Protein AF-A0A392VYD9-F1 (afdb_monomer)

Mean predicted aligned error: 16.53 Å

Foldseek 3Di:
DVVVVVQVVVCVVPVDHDDCVPPDDDDPDPPPDPDPDPPPPVPVVVVVVVVVVVVVVVVVVVVVVPPD

Organism: NCBI:txid97028

Secondary structure (DSSP, 8-state):
-HHHHHHHHHHHHH-----GGGSPPPP-S-TTSPP--------HHHHHHHHHHHHHHHHHHHHHHT--

Solvent-accessible surface area (backbone atoms only — not comparable to full-atom values): 4520 Å² total; per-residue (Å²): 110,69,70,60,55,51,52,54,50,47,25,72,75,70,70,52,84,81,62,68,89,82,49,80,76,80,77,91,64,65,85,86,52,84,74,82,76,79,76,79,68,79,56,70,65,62,58,45,53,62,52,49,55,53,51,55,53,54,54,54,53,56,62,58,70,76,72,124

Structure (mmCIF, N/CA/C/O backbone):
data_AF-A0A392VYD9-F1
#
_entry.id   AF-A0A392VYD9-F1
#
loop_
_atom_site.group_PDB
_atom_site.id
_atom_site.type_symbol
_atom_site.label_atom_id
_atom_site.label_alt_id
_atom_site.label_comp_id
_atom_site.label_asym_id
_atom_site.label_entity_id
_atom_site.label_seq_id
_atom_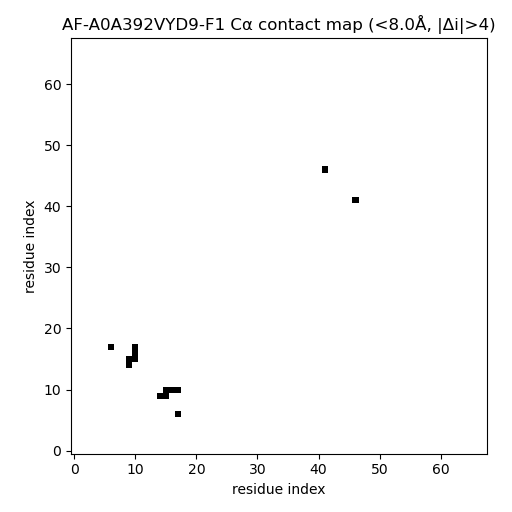site.pdbx_PDB_ins_code
_atom_site.Cartn_x
_atom_site.Cartn_y
_atom_site.Cartn_z
_atom_site.occupancy
_atom_site.B_iso_or_equiv
_atom_site.auth_seq_id
_atom_site.auth_comp_id
_atom_site.auth_asym_id
_atom_site.auth_atom_id
_atom_site.pdbx_PDB_model_num
ATOM 1 N N . GLU A 1 1 ? -1.326 -4.637 9.305 1.00 72.69 1 GLU A N 1
ATOM 2 C CA . GLU A 1 1 ? -2.746 -5.058 9.237 1.00 72.69 1 GLU A CA 1
ATOM 3 C C . GLU A 1 1 ? -3.730 -3.929 8.919 1.00 72.69 1 GLU A C 1
ATOM 5 O O . GLU A 1 1 ? -4.812 -4.223 8.440 1.00 72.69 1 GLU A O 1
ATOM 10 N N . VAL A 1 2 ? -3.341 -2.653 9.048 1.00 85.94 2 VAL A N 1
ATOM 11 C CA . VAL A 1 2 ? -4.205 -1.466 8.841 1.00 85.94 2 VAL A CA 1
ATOM 12 C C . VAL A 1 2 ? -5.120 -1.530 7.607 1.00 85.94 2 VAL A C 1
ATOM 14 O O . VAL A 1 2 ? -6.311 -1.271 7.715 1.00 85.94 2 VAL A O 1
ATOM 17 N N . ILE A 1 3 ? -4.587 -1.913 6.443 1.00 86.94 3 ILE A N 1
ATOM 18 C CA . ILE A 1 3 ? -5.369 -1.967 5.196 1.00 86.94 3 ILE A CA 1
ATOM 19 C C . ILE A 1 3 ? -6.438 -3.070 5.230 1.00 86.94 3 ILE A C 1
ATOM 21 O O . ILE A 1 3 ? -7.504 -2.885 4.665 1.00 86.94 3 ILE A O 1
ATOM 25 N N . LEU A 1 4 ? -6.171 -4.223 5.853 1.00 88.00 4 LEU A N 1
ATOM 26 C CA . LEU A 1 4 ? -7.168 -5.299 5.946 1.00 88.00 4 LEU A CA 1
ATOM 27 C C . LEU A 1 4 ? -8.321 -4.890 6.862 1.00 88.00 4 LEU A C 1
ATOM 29 O O . LEU A 1 4 ? -9.471 -5.020 6.463 1.00 88.00 4 LEU A O 1
ATOM 33 N N . ASN A 1 5 ? -7.995 -4.302 8.013 1.00 91.50 5 ASN A N 1
ATOM 34 C CA . ASN A 1 5 ? -8.985 -3.810 8.971 1.00 91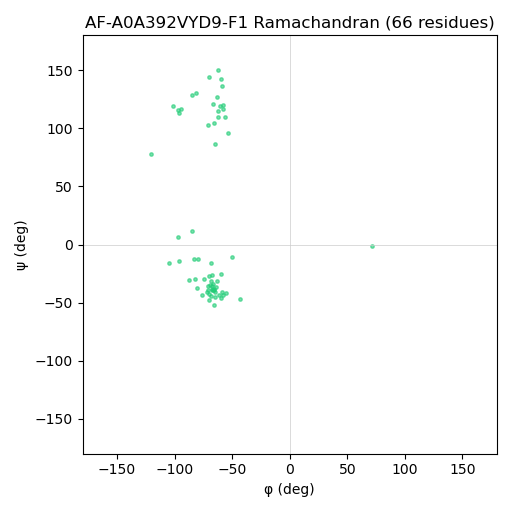.50 5 ASN A CA 1
ATOM 35 C C . ASN A 1 5 ? -9.882 -2.744 8.326 1.00 91.50 5 ASN A C 1
ATOM 37 O O . ASN A 1 5 ? -11.101 -2.845 8.378 1.00 91.50 5 ASN A O 1
ATOM 41 N N . PHE A 1 6 ? -9.280 -1.787 7.609 1.00 92.06 6 PHE A N 1
ATOM 42 C CA . PHE A 1 6 ? -10.032 -0.779 6.862 1.00 92.06 6 PHE A CA 1
ATOM 43 C C . PHE A 1 6 ? -10.992 -1.397 5.836 1.00 92.06 6 PHE A C 1
ATOM 45 O O . PHE A 1 6 ? -12.127 -0.953 5.723 1.00 92.06 6 PHE A O 1
ATOM 52 N N . LEU A 1 7 ? -10.564 -2.419 5.086 1.00 91.75 7 LEU A N 1
ATOM 53 C CA . LEU A 1 7 ? -11.418 -3.070 4.085 1.00 91.75 7 LEU A CA 1
ATOM 54 C C . LEU A 1 7 ? -12.561 -3.871 4.715 1.00 91.75 7 LEU A C 1
ATOM 56 O O . LEU A 1 7 ? -13.649 -3.930 4.144 1.00 91.75 7 LEU A O 1
ATOM 60 N N . GLU A 1 8 ? -12.328 -4.490 5.872 1.00 92.31 8 GLU A N 1
ATOM 61 C CA . GLU A 1 8 ? -13.382 -5.168 6.626 1.00 92.31 8 GLU A CA 1
ATOM 62 C C . GLU A 1 8 ? -14.436 -4.183 7.121 1.00 92.31 8 GLU A C 1
ATOM 64 O O . GLU A 1 8 ? -15.630 -4.438 6.959 1.00 92.31 8 GLU A O 1
ATOM 69 N N . ASP A 1 9 ? -14.010 -3.053 7.678 1.00 95.25 9 ASP A N 1
ATOM 70 C CA . ASP A 1 9 ? -14.923 -2.029 8.179 1.00 95.25 9 ASP A CA 1
ATOM 71 C C . ASP A 1 9 ? -15.651 -1.325 7.028 1.00 95.25 9 ASP A C 1
ATOM 73 O O . ASP A 1 9 ? -16.877 -1.232 7.042 1.00 95.25 9 ASP A O 1
ATOM 77 N N . PHE A 1 10 ? -14.943 -0.994 5.946 1.00 94.38 10 PHE A N 1
ATOM 78 C CA . PHE A 1 10 ? -15.536 -0.471 4.714 1.00 94.38 10 PHE A CA 1
ATOM 79 C C . PHE A 1 10 ? -16.614 -1.405 4.146 1.00 94.38 10 PHE A C 1
ATOM 81 O O . PHE A 1 10 ? -17.677 -0.947 3.721 1.00 94.38 10 PHE A O 1
ATOM 88 N N . LYS A 1 11 ? -16.379 -2.725 4.165 1.00 94.88 11 LYS A N 1
ATOM 89 C CA . LYS A 1 11 ? -17.367 -3.720 3.729 1.00 94.88 11 LYS A CA 1
ATOM 90 C C . LYS A 1 11 ? -18.590 -3.754 4.647 1.00 94.88 11 LYS A C 1
ATOM 92 O O . LYS A 1 11 ? -19.697 -3.922 4.143 1.00 94.88 11 LYS A O 1
ATOM 97 N N . LYS A 1 12 ? -18.419 -3.611 5.966 1.00 95.94 12 LYS A N 1
ATOM 98 C CA . LYS A 1 12 ? -19.544 -3.553 6.920 1.00 95.94 12 LYS A CA 1
ATOM 99 C C . LYS A 1 12 ? -20.384 -2.290 6.728 1.00 95.94 12 LYS A C 1
ATOM 101 O O . LYS A 1 12 ? -21.604 -2.369 6.807 1.00 95.94 12 LYS A O 1
ATOM 106 N N . GLU A 1 13 ? -19.742 -1.155 6.463 1.00 96.69 13 GLU A N 1
ATOM 107 C CA . GLU A 1 13 ? -20.411 0.141 6.308 1.00 96.69 13 GLU A CA 1
ATOM 108 C C . GLU A 1 13 ? -21.126 0.284 4.961 1.00 96.69 13 GLU A C 1
ATOM 110 O O . GLU A 1 13 ? -22.254 0.766 4.902 1.00 96.69 13 GLU A O 1
ATOM 115 N N . THR A 1 14 ? -20.480 -0.134 3.870 1.00 96.12 14 THR A N 1
ATOM 116 C CA . THR A 1 14 ? -20.974 0.115 2.503 1.00 96.12 14 THR A CA 1
ATOM 117 C C . THR A 1 14 ? -21.578 -1.115 1.829 1.00 96.12 14 THR A C 1
ATOM 119 O O . THR A 1 14 ? -22.243 -0.990 0.804 1.00 96.12 14 THR A O 1
ATOM 122 N N . GLY A 1 15 ? -21.321 -2.318 2.351 1.00 95.12 15 GLY A N 1
ATOM 123 C CA . GLY A 1 15 ? -21.673 -3.585 1.702 1.00 95.12 15 GLY A CA 1
ATOM 124 C C . GLY A 1 15 ? -20.817 -3.927 0.473 1.00 95.12 15 GLY A C 1
ATOM 125 O O . GLY A 1 15 ? -21.001 -4.989 -0.124 1.00 95.12 15 GLY A O 1
ATOM 126 N N . ILE A 1 16 ? -19.872 -3.066 0.083 1.00 93.62 16 ILE A N 1
ATOM 127 C CA . ILE A 1 16 ? -19.049 -3.243 -1.117 1.00 93.62 16 ILE A CA 1
ATOM 128 C C . ILE A 1 16 ? -17.849 -4.133 -0.792 1.00 93.62 16 ILE A C 1
ATOM 130 O O . ILE A 1 16 ? -17.092 -3.882 0.145 1.00 93.62 16 ILE A O 1
ATOM 134 N N . ASN A 1 17 ? -17.640 -5.173 -1.601 1.00 92.06 17 ASN A N 1
ATOM 135 C CA . ASN A 1 17 ? -16.479 -6.048 -1.481 1.00 92.06 17 ASN A CA 1
ATOM 136 C C . ASN A 1 17 ? -15.369 -5.609 -2.445 1.00 92.06 17 ASN A C 1
ATOM 138 O O . ASN A 1 17 ? -15.520 -5.731 -3.660 1.00 92.06 17 ASN A O 1
ATOM 142 N N . VAL A 1 18 ? -14.247 -5.130 -1.906 1.00 89.81 18 VAL A N 1
ATOM 143 C CA . VAL A 1 18 ? -13.088 -4.710 -2.704 1.00 89.81 18 VAL A CA 1
ATOM 144 C C . VAL A 1 18 ? -12.091 -5.870 -2.824 1.00 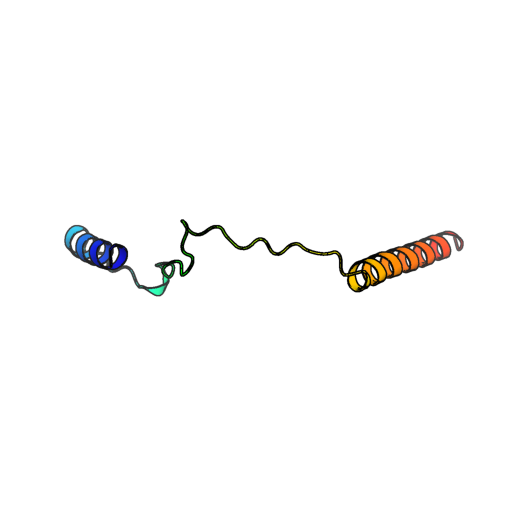89.81 18 VAL A C 1
ATOM 146 O O . VAL A 1 18 ? -11.529 -6.305 -1.815 1.00 89.81 18 VAL A O 1
ATOM 149 N N . PRO A 1 19 ? -11.828 -6.384 -4.040 1.00 90.38 19 PRO A N 1
ATOM 150 C CA . PRO A 1 19 ? -10.894 -7.482 -4.233 1.00 90.38 19 PRO A CA 1
ATOM 151 C C . PRO A 1 19 ? -9.447 -7.045 -3.985 1.00 90.38 19 PRO A C 1
ATOM 153 O O . PRO A 1 19 ? -9.015 -5.954 -4.358 1.00 90.38 19 PRO A O 1
ATOM 156 N N . ARG A 1 20 ? -8.653 -7.960 -3.418 1.00 86.31 20 ARG A N 1
ATOM 157 C CA . ARG A 1 20 ? -7.258 -7.712 -3.017 1.00 86.31 20 ARG A CA 1
ATOM 158 C C . ARG A 1 20 ? -6.342 -7.293 -4.172 1.00 86.31 20 ARG A C 1
ATOM 160 O O . ARG A 1 20 ? -5.366 -6.603 -3.930 1.00 86.31 20 ARG A O 1
ATOM 167 N N . ILE A 1 21 ? -6.669 -7.674 -5.407 1.00 89.00 21 ILE A N 1
ATOM 168 C CA . ILE A 1 21 ? -5.901 -7.338 -6.621 1.00 89.00 21 ILE A CA 1
ATOM 169 C C . ILE A 1 21 ? -5.876 -5.821 -6.872 1.00 89.00 21 ILE A C 1
ATOM 171 O O . ILE A 1 21 ? -4.892 -5.304 -7.389 1.00 89.00 21 ILE A O 1
ATOM 175 N N . MET A 1 22 ? -6.934 -5.101 -6.480 1.00 90.12 22 MET A N 1
ATOM 176 C CA . MET A 1 22 ? -7.004 -3.639 -6.618 1.00 90.12 22 MET A CA 1
ATOM 177 C C . MET A 1 22 ? -6.238 -2.900 -5.518 1.00 90.12 22 MET A C 1
ATOM 179 O O . MET A 1 22 ? -6.032 -1.692 -5.604 1.00 90.12 22 MET A O 1
ATOM 183 N N . VAL A 1 23 ? -5.837 -3.614 -4.468 1.00 88.25 23 VAL A N 1
ATOM 184 C CA . VAL A 1 23 ? -5.159 -3.045 -3.312 1.00 88.25 23 VAL A CA 1
ATOM 185 C C . VAL A 1 23 ? -3.659 -3.243 -3.511 1.00 88.25 23 VAL A C 1
ATOM 187 O O . VAL A 1 23 ? -3.202 -4.388 -3.553 1.00 88.25 23 VAL A O 1
ATOM 190 N N . PRO A 1 24 ? -2.872 -2.162 -3.635 1.00 87.94 24 PRO A N 1
ATOM 191 C CA . PRO A 1 24 ? -1.442 -2.292 -3.849 1.00 87.94 24 PRO A CA 1
ATOM 192 C C . PRO A 1 24 ? -0.789 -3.048 -2.681 1.00 87.94 24 PRO A C 1
ATOM 194 O O . PRO A 1 24 ? -1.191 -2.879 -1.522 1.00 87.94 24 PRO A O 1
ATOM 197 N N . PRO A 1 25 ? 0.215 -3.896 -2.965 1.00 85.69 25 PRO A N 1
ATOM 198 C CA . PRO A 1 25 ? 0.917 -4.629 -1.927 1.00 85.69 25 PRO A CA 1
ATOM 199 C C . PRO A 1 25 ? 1.632 -3.663 -0.982 1.00 85.69 25 PRO A C 1
ATOM 201 O O . PRO A 1 25 ? 2.061 -2.575 -1.373 1.00 85.69 25 PRO A O 1
ATOM 204 N N . ALA A 1 26 ? 1.775 -4.082 0.275 1.00 83.88 26 ALA A N 1
ATOM 205 C CA . ALA A 1 26 ? 2.464 -3.280 1.271 1.00 83.88 26 ALA A CA 1
ATOM 206 C C . ALA A 1 26 ? 3.909 -2.994 0.819 1.00 83.88 26 ALA A C 1
ATOM 208 O O . ALA A 1 26 ? 4.591 -3.901 0.328 1.00 83.88 26 ALA A O 1
ATOM 209 N N . PRO A 1 27 ? 4.395 -1.75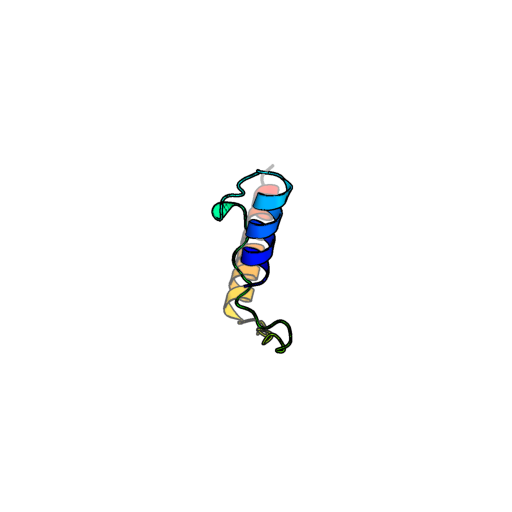2 0.983 1.00 83.75 27 PRO A N 1
ATOM 210 C CA . PRO A 1 27 ? 5.768 -1.429 0.641 1.00 83.75 27 PRO A CA 1
ATOM 211 C C . PRO A 1 27 ? 6.721 -2.236 1.531 1.00 83.75 27 PRO A C 1
ATOM 213 O O . PRO A 1 27 ? 6.637 -2.180 2.753 1.00 83.75 27 PRO A O 1
ATOM 216 N N . ASN A 1 28 ? 7.665 -2.955 0.918 1.00 82.81 28 ASN A N 1
ATOM 217 C CA . ASN A 1 28 ? 8.739 -3.660 1.636 1.00 82.81 28 ASN A CA 1
ATOM 218 C C . ASN A 1 28 ? 9.945 -2.743 1.934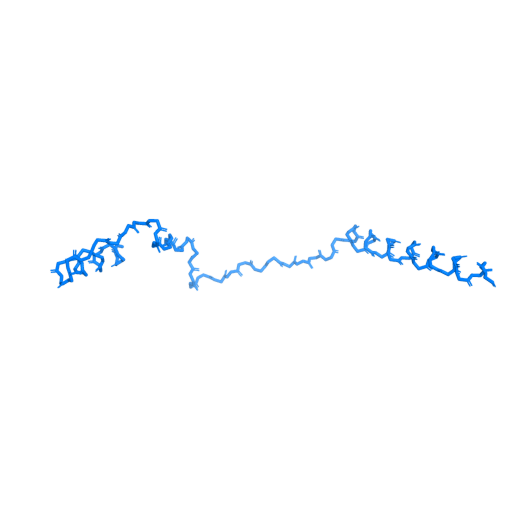 1.00 82.81 28 ASN A C 1
ATOM 220 O O . ASN A 1 28 ? 11.044 -3.188 2.255 1.00 82.81 28 ASN A O 1
ATOM 224 N N . VAL A 1 29 ? 9.772 -1.438 1.731 1.00 80.94 29 VAL A N 1
ATOM 225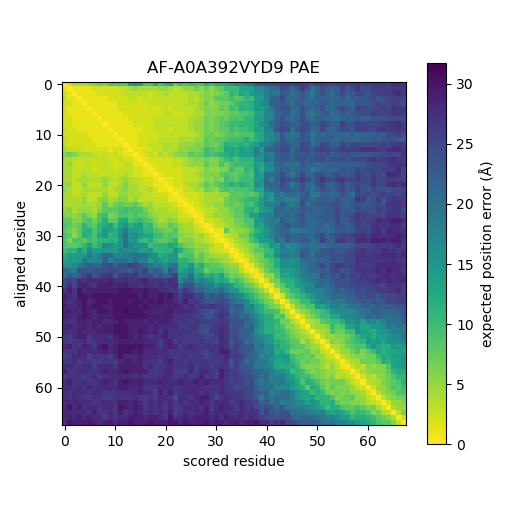 C CA . VAL A 1 29 ? 10.813 -0.441 1.949 1.00 80.94 29 VAL A CA 1
ATOM 226 C C . VAL A 1 29 ? 10.531 0.228 3.277 1.00 80.94 29 VAL A C 1
ATOM 228 O O . VAL A 1 29 ? 9.499 0.870 3.452 1.00 80.94 29 VAL A O 1
ATOM 231 N N . ASP A 1 30 ? 11.479 0.096 4.194 1.00 82.25 30 ASP A N 1
ATOM 232 C CA . ASP A 1 30 ? 11.507 0.912 5.396 1.00 82.25 30 ASP A CA 1
ATOM 233 C C . ASP A 1 30 ? 11.765 2.370 4.991 1.00 82.25 30 ASP A C 1
ATOM 235 O O . ASP A 1 30 ? 12.875 2.736 4.598 1.00 82.25 30 ASP A O 1
ATOM 239 N N . LEU A 1 31 ? 10.708 3.182 5.038 1.00 79.31 31 LEU A N 1
ATOM 240 C CA . LEU A 1 31 ? 10.714 4.585 4.621 1.00 79.31 31 LEU A CA 1
ATOM 241 C C . LEU A 1 31 ? 11.549 5.480 5.541 1.00 79.31 31 LEU A C 1
ATOM 243 O O . LEU A 1 31 ? 11.887 6.596 5.155 1.00 79.31 31 LEU A O 1
ATOM 247 N N . TYR A 1 32 ? 11.879 5.004 6.742 1.00 83.69 32 TYR A N 1
ATOM 248 C CA . TYR A 1 32 ? 12.691 5.751 7.693 1.00 83.69 32 TYR A CA 1
ATOM 249 C C . TYR A 1 32 ? 14.171 5.367 7.619 1.00 83.69 32 TYR A C 1
ATOM 251 O O . TYR A 1 32 ? 15.040 6.083 8.120 1.00 83.69 32 TYR A O 1
ATOM 259 N N . LYS A 1 33 ? 14.493 4.254 6.950 1.00 83.81 33 LYS A N 1
ATOM 260 C CA . LYS A 1 33 ? 15.882 3.897 6.684 1.00 83.81 33 LYS A CA 1
ATOM 261 C C . LYS A 1 33 ? 16.395 4.667 5.470 1.00 83.81 33 LYS A C 1
ATOM 263 O O . LYS A 1 33 ? 15.773 4.637 4.405 1.00 83.81 33 LYS A O 1
ATOM 268 N N . PRO A 1 34 ? 17.566 5.318 5.578 1.00 83.50 34 PRO A N 1
ATOM 269 C CA . PRO A 1 34 ? 18.152 6.017 4.449 1.00 83.50 34 PRO A CA 1
ATOM 270 C C . PRO A 1 34 ? 18.369 5.036 3.294 1.00 83.50 34 PRO A C 1
ATOM 272 O O . PRO A 1 34 ? 19.096 4.044 3.406 1.00 83.50 34 PRO A O 1
ATOM 275 N N . LYS A 1 35 ? 17.723 5.321 2.159 1.00 82.00 35 LYS A N 1
ATOM 276 C CA . LYS A 1 35 ? 17.873 4.536 0.934 1.00 82.00 35 LYS A CA 1
ATOM 277 C C . LYS A 1 35 ? 19.338 4.586 0.511 1.00 82.00 35 LYS A C 1
ATOM 279 O O . LYS A 1 35 ? 19.865 5.659 0.214 1.00 82.00 35 LYS A O 1
ATOM 284 N N . LYS A 1 36 ? 19.999 3.425 0.453 1.00 75.81 36 LYS A N 1
ATOM 285 C CA . LYS A 1 36 ? 21.362 3.322 -0.084 1.00 75.81 36 LYS A CA 1
ATOM 286 C C . LYS A 1 36 ? 21.355 3.872 -1.510 1.00 75.81 36 LYS A C 1
ATOM 288 O O . LYS A 1 36 ? 20.779 3.268 -2.416 1.00 75.81 36 LYS A O 1
ATOM 293 N N . ARG A 1 37 ? 21.971 5.038 -1.708 1.00 77.50 37 ARG A N 1
ATOM 294 C CA . ARG A 1 37 ? 22.150 5.621 -3.038 1.00 77.50 37 ARG A CA 1
ATOM 295 C C . ARG A 1 37 ? 23.101 4.712 -3.806 1.00 77.50 37 ARG A C 1
ATOM 297 O O . ARG A 1 37 ? 24.237 4.504 -3.387 1.00 77.50 37 ARG A O 1
ATOM 304 N N . LYS A 1 38 ? 22.652 4.170 -4.935 1.00 73.50 38 LYS A N 1
ATOM 305 C CA . LYS A 1 38 ? 23.574 3.610 -5.920 1.00 73.50 38 LYS A CA 1
ATOM 306 C C . LYS A 1 38 ? 24.277 4.812 -6.550 1.00 73.50 38 LYS A C 1
ATOM 308 O O . LYS A 1 38 ? 23.669 5.534 -7.332 1.00 73.50 38 LYS A O 1
ATOM 313 N N . ARG A 1 39 ? 25.526 5.080 -6.157 1.00 67.25 39 ARG A N 1
ATOM 314 C CA . ARG A 1 39 ? 26.394 5.961 -6.942 1.00 67.25 39 ARG A CA 1
ATOM 315 C C . ARG A 1 39 ? 26.569 5.257 -8.282 1.00 67.25 39 ARG A C 1
ATOM 317 O O . ARG A 1 39 ? 27.221 4.219 -8.329 1.00 67.25 39 ARG A O 1
ATOM 324 N N . THR A 1 40 ? 25.980 5.791 -9.346 1.00 65.56 40 THR A N 1
ATOM 325 C CA . THR A 1 40 ? 26.419 5.471 -10.702 1.00 65.56 40 THR A CA 1
ATOM 326 C C . THR A 1 40 ? 27.836 6.021 -10.819 1.00 65.56 40 THR A C 1
ATOM 328 O O . THR A 1 40 ? 28.052 7.176 -11.179 1.00 65.56 40 THR A O 1
ATOM 331 N N . VAL A 1 41 ? 28.827 5.227 -10.406 1.00 58.41 41 VAL A N 1
ATOM 332 C CA . VAL A 1 41 ? 30.164 5.368 -10.971 1.00 58.41 41 VAL A CA 1
ATOM 333 C C . VAL A 1 41 ? 29.924 5.144 -12.451 1.00 58.41 41 VAL A C 1
ATOM 335 O O . VAL A 1 41 ? 29.421 4.084 -12.812 1.00 58.41 41 VAL A O 1
ATOM 338 N N . LYS A 1 42 ? 30.170 6.158 -13.280 1.00 59.41 42 LYS A N 1
ATOM 339 C CA . LYS A 1 42 ? 30.277 5.964 -14.721 1.00 59.41 42 LYS A CA 1
ATOM 340 C C . LYS A 1 42 ? 31.318 4.863 -14.920 1.00 59.41 42 LYS A C 1
ATOM 342 O O . LYS A 1 42 ? 32.513 5.122 -14.811 1.00 59.41 42 LYS A O 1
ATOM 347 N N . SER A 1 43 ? 30.883 3.619 -15.082 1.00 52.19 43 SER A N 1
ATOM 348 C CA . SER A 1 43 ? 31.731 2.583 -15.640 1.00 52.19 43 SER A CA 1
ATOM 349 C C . SER A 1 43 ? 32.034 3.076 -17.044 1.00 52.19 43 SER A C 1
ATOM 351 O O . SER A 1 43 ? 31.123 3.245 -17.854 1.00 52.19 43 SER A O 1
ATOM 353 N N . SER A 1 44 ? 33.310 3.377 -17.283 1.00 56.56 44 SER A N 1
ATOM 354 C CA . SER A 1 44 ? 33.870 3.884 -18.542 1.00 56.56 44 SER A CA 1
ATOM 355 C C . SER A 1 44 ? 33.467 3.066 -19.778 1.00 56.56 44 SER A C 1
ATOM 357 O O . SER A 1 44 ? 33.696 3.506 -20.8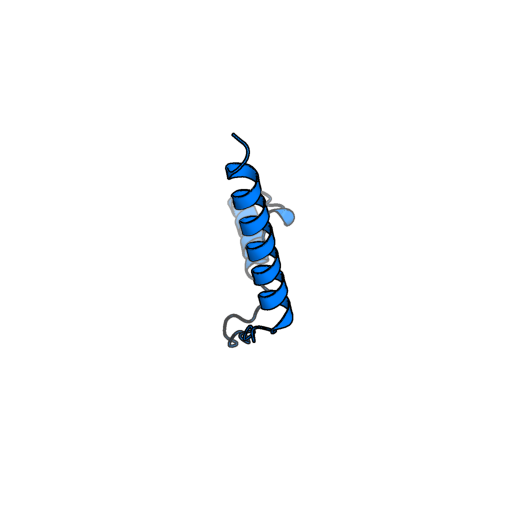96 1.00 56.56 44 SER A O 1
ATOM 359 N N . GLU A 1 45 ? 32.868 1.895 -19.585 1.00 52.34 45 GLU A N 1
ATOM 360 C CA . GLU A 1 45 ? 32.428 0.972 -20.624 1.00 52.34 45 GLU A CA 1
ATOM 361 C C . GLU A 1 45 ? 31.077 1.358 -21.256 1.00 52.34 45 GLU A C 1
ATOM 363 O O . GLU A 1 45 ? 30.933 1.282 -22.472 1.00 52.34 45 GLU A O 1
ATOM 368 N N . GLU A 1 46 ? 30.105 1.878 -20.487 1.00 50.78 46 GLU A N 1
ATOM 369 C CA . GLU A 1 46 ? 28.800 2.282 -21.057 1.00 50.78 46 GLU A CA 1
ATOM 370 C C . GLU A 1 46 ? 28.858 3.684 -21.695 1.00 50.78 46 GLU A C 1
ATOM 372 O O . GLU A 1 46 ? 28.151 3.978 -22.661 1.00 50.78 46 GLU A O 1
ATOM 377 N N . GLU A 1 47 ? 29.731 4.564 -21.184 1.00 50.16 47 GLU A N 1
ATOM 378 C CA . GLU A 1 47 ? 29.961 5.891 -21.773 1.00 50.16 47 GLU A CA 1
ATOM 379 C C . GLU A 1 47 ? 30.792 5.807 -23.064 1.00 50.16 47 GLU A C 1
ATOM 381 O O . GLU A 1 47 ? 30.567 6.617 -23.961 1.00 50.16 47 GLU A O 1
ATOM 386 N N . ALA A 1 48 ? 31.682 4.813 -23.200 1.00 49.31 48 ALA A N 1
ATOM 387 C CA . ALA A 1 48 ? 32.394 4.544 -24.451 1.00 49.31 48 ALA A CA 1
ATOM 388 C C . ALA A 1 48 ? 31.425 4.080 -25.546 1.00 49.31 48 ALA A C 1
ATOM 390 O O . ALA A 1 48 ? 31.336 4.741 -26.577 1.00 49.31 48 ALA A O 1
ATOM 391 N N . GLN A 1 49 ? 30.587 3.069 -25.278 1.00 52.22 49 GLN A N 1
ATOM 392 C CA . GLN A 1 49 ? 29.618 2.571 -26.265 1.00 52.22 49 GLN A CA 1
ATOM 393 C C . GLN A 1 49 ? 28.606 3.643 -26.697 1.00 52.22 49 GLN A C 1
ATOM 395 O O . GLN A 1 49 ? 28.357 3.823 -27.885 1.00 52.22 49 GLN A O 1
ATOM 400 N N . LYS A 1 50 ? 28.056 4.436 -25.763 1.00 55.62 50 LYS A N 1
ATOM 401 C C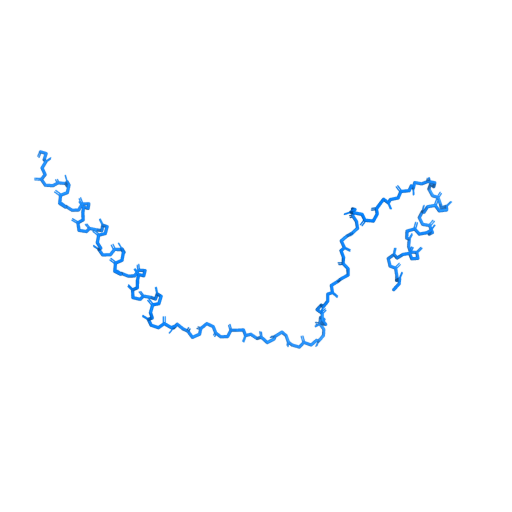A . LYS A 1 50 ? 27.122 5.525 -26.119 1.00 55.62 50 LYS A CA 1
ATOM 402 C C . LYS A 1 50 ? 27.781 6.665 -26.900 1.00 55.62 50 LYS A C 1
ATOM 404 O O . LYS A 1 50 ? 27.085 7.380 -27.621 1.00 55.62 50 LYS A O 1
ATOM 409 N N . LYS A 1 51 ? 29.087 6.883 -26.733 1.00 56.06 51 LYS A N 1
ATOM 410 C CA . LYS A 1 51 ? 29.834 7.941 -27.430 1.00 56.06 51 LYS A CA 1
ATOM 411 C C . LYS A 1 51 ? 30.368 7.472 -28.786 1.00 56.06 51 LYS A C 1
ATOM 413 O O . LYS A 1 51 ? 30.451 8.288 -29.697 1.00 56.06 51 LYS A O 1
ATOM 418 N N . GLU A 1 52 ? 30.684 6.188 -28.922 1.00 54.56 52 GLU A N 1
ATOM 419 C CA . GLU A 1 52 ? 31.062 5.543 -30.184 1.00 54.56 52 GLU A CA 1
ATOM 420 C C . GLU A 1 52 ? 29.862 5.440 -31.128 1.00 54.56 52 GLU A C 1
ATOM 422 O O . GLU A 1 52 ? 29.948 5.940 -32.245 1.00 54.56 52 GLU A O 1
ATOM 427 N N . VAL A 1 53 ? 28.704 4.969 -30.645 1.00 58.31 53 VAL A N 1
ATOM 428 C CA . VAL A 1 53 ? 27.471 4.897 -31.455 1.00 58.31 53 VAL A CA 1
ATOM 429 C C . VAL A 1 53 ? 27.054 6.278 -31.977 1.00 58.31 53 VAL A C 1
ATOM 431 O O . VAL A 1 53 ? 26.705 6.417 -33.144 1.00 58.31 53 VAL A O 1
ATOM 434 N N . LYS A 1 54 ? 27.170 7.332 -31.155 1.00 57.41 54 LYS A N 1
ATOM 435 C CA . LYS A 1 54 ? 26.883 8.709 -31.597 1.00 57.41 54 LYS A CA 1
ATOM 436 C C . LYS A 1 54 ? 27.866 9.237 -32.643 1.00 57.41 54 LYS A C 1
ATOM 438 O O . LYS A 1 54 ? 27.463 10.020 -33.493 1.00 57.41 54 LYS A O 1
ATOM 443 N N . LYS A 1 55 ? 29.143 8.848 -32.570 1.00 57.72 55 LYS A N 1
ATOM 444 C CA . LYS A 1 55 ? 30.141 9.248 -33.571 1.00 57.72 55 LYS A CA 1
ATOM 445 C C . LYS A 1 55 ? 29.924 8.529 -34.896 1.00 57.72 55 LYS A C 1
ATOM 447 O O . LYS A 1 55 ? 30.068 9.155 -35.936 1.00 57.72 55 LYS A O 1
ATOM 452 N N . GLU A 1 56 ? 29.593 7.242 -34.873 1.00 55.28 56 GLU A N 1
ATOM 453 C CA . GLU A 1 56 ? 29.344 6.476 -36.098 1.00 55.28 56 GLU A CA 1
ATOM 454 C C . GLU A 1 56 ? 28.096 6.973 -36.841 1.00 55.28 56 GLU A C 1
ATOM 456 O O . GLU A 1 56 ? 28.133 7.113 -38.061 1.00 55.28 56 GLU A O 1
ATOM 46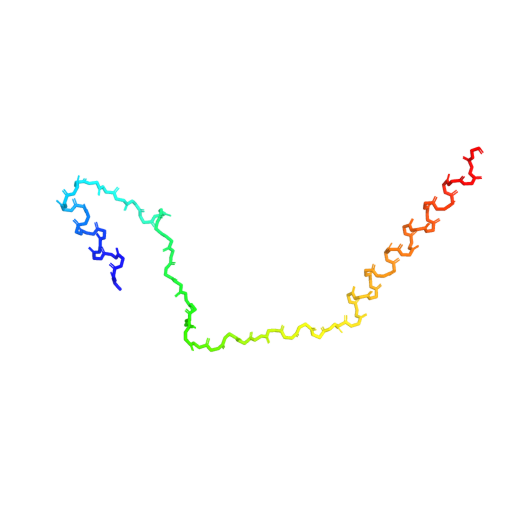1 N N . GLU A 1 57 ? 27.032 7.332 -36.119 1.00 57.84 57 GLU A N 1
ATOM 462 C CA . GLU A 1 57 ? 25.803 7.885 -36.705 1.00 57.84 57 GLU A CA 1
ATOM 463 C C . GLU A 1 57 ? 26.043 9.254 -37.380 1.00 57.84 57 GLU A C 1
ATOM 465 O O . GLU A 1 57 ? 25.601 9.476 -38.507 1.00 57.84 57 GLU A O 1
ATOM 470 N N . GLU A 1 58 ? 26.846 10.131 -36.762 1.00 57.56 58 GLU A N 1
ATOM 471 C CA . GLU A 1 58 ? 27.226 11.440 -37.325 1.00 57.56 58 GLU A CA 1
ATOM 472 C C . GLU A 1 58 ? 28.049 11.308 -38.624 1.00 57.56 58 GLU A C 1
ATOM 474 O O . GLU A 1 58 ? 27.851 12.066 -39.577 1.00 57.56 58 GLU A O 1
ATOM 479 N N . ILE A 1 59 ? 28.930 10.302 -38.711 1.00 57.19 59 ILE A N 1
ATOM 480 C CA . ILE A 1 59 ? 29.755 10.050 -39.906 1.00 57.19 59 ILE A CA 1
ATOM 481 C C . ILE A 1 59 ? 28.900 9.507 -41.066 1.00 57.19 59 ILE A C 1
ATOM 483 O O . ILE A 1 59 ? 29.138 9.851 -42.229 1.00 57.19 59 ILE A O 1
ATOM 487 N N . VAL A 1 60 ? 27.890 8.681 -40.773 1.00 58.09 60 VAL A N 1
ATOM 488 C CA . VAL A 1 60 ? 26.967 8.147 -41.790 1.00 58.09 60 VAL A CA 1
ATOM 489 C C . VAL A 1 60 ? 26.040 9.246 -42.326 1.00 58.09 60 VAL A C 1
ATOM 491 O O . VAL A 1 60 ? 25.816 9.313 -43.538 1.00 58.09 60 VAL A O 1
ATOM 494 N N . GLU A 1 61 ? 25.560 10.156 -41.472 1.00 58.84 61 GLU A N 1
ATOM 495 C CA . GLU A 1 61 ? 24.744 11.295 -41.912 1.00 58.84 61 GLU A CA 1
ATOM 496 C C . GLU A 1 61 ? 25.535 12.312 -42.757 1.00 58.84 61 GLU A C 1
ATOM 498 O O . GLU A 1 61 ? 25.016 12.802 -43.767 1.00 58.84 61 GLU A O 1
ATOM 503 N N . GLU A 1 62 ? 26.801 12.608 -42.423 1.00 56.47 62 GLU A N 1
ATOM 504 C CA . GLU A 1 62 ? 27.621 13.530 -43.229 1.00 56.47 62 GLU A CA 1
ATOM 505 C C . GLU A 1 62 ? 27.945 12.945 -44.618 1.00 56.47 62 GLU A C 1
ATOM 507 O O . GLU A 1 62 ? 27.897 13.653 -45.631 1.00 56.47 62 GLU A O 1
ATOM 512 N N . ALA A 1 63 ? 28.210 11.636 -44.697 1.00 56.69 63 ALA A N 1
ATOM 513 C CA . ALA A 1 63 ? 28.481 10.947 -45.959 1.00 56.69 63 ALA A CA 1
ATOM 514 C C . ALA A 1 63 ? 27.242 10.862 -46.875 1.00 56.69 63 ALA A C 1
ATOM 516 O O . ALA A 1 63 ? 27.380 10.924 -48.100 1.00 56.69 63 ALA A O 1
ATOM 517 N N . GLY A 1 64 ? 26.035 10.778 -46.304 1.00 55.28 64 GLY A N 1
ATOM 518 C CA . GLY A 1 64 ? 24.773 10.806 -47.052 1.00 55.28 64 GLY A CA 1
ATOM 519 C C . GLY A 1 64 ? 24.449 12.172 -47.670 1.00 55.28 64 GLY A C 1
ATOM 520 O O . GLY A 1 64 ? 23.815 12.241 -48.720 1.00 55.28 64 GLY A O 1
ATOM 521 N N . LYS A 1 65 ? 24.936 13.268 -47.075 1.00 58.16 65 LYS A N 1
ATOM 522 C CA . LYS A 1 65 ? 24.641 14.641 -47.523 1.00 58.16 65 LYS A CA 1
ATOM 523 C C . LYS A 1 65 ? 25.524 15.142 -48.675 1.00 58.16 65 LYS A C 1
ATOM 525 O O . LYS A 1 65 ? 25.203 16.165 -49.270 1.00 58.16 65 LYS A O 1
ATOM 530 N N . LYS A 1 66 ? 26.619 14.442 -49.007 1.00 54.91 66 LYS A N 1
ATOM 531 C CA . LYS A 1 66 ? 27.556 14.799 -50.100 1.00 54.91 66 LYS A CA 1
ATOM 532 C C . LYS A 1 66 ? 27.308 14.069 -51.431 1.00 54.91 66 LYS A C 1
ATOM 534 O O . LYS A 1 66 ? 28.097 14.225 -52.359 1.00 54.91 66 LYS A O 1
ATOM 539 N N . LYS A 1 67 ? 26.225 13.294 -51.557 1.00 49.91 67 LYS A N 1
ATOM 540 C CA . LYS A 1 67 ? 25.756 12.738 -52.839 1.00 49.91 67 LYS A CA 1
ATOM 541 C C . LYS A 1 67 ? 24.330 13.216 -53.129 1.00 49.91 67 LYS A C 1
ATOM 543 O O . LYS A 1 67 ? 23.375 12.473 -52.927 1.00 49.91 67 LYS A O 1
ATOM 548 N N . GLY A 1 68 ? 24.221 14.461 -53.585 1.00 39.47 68 GLY A N 1
ATOM 549 C CA . GLY A 1 68 ? 23.019 15.095 -54.126 1.00 39.47 68 GLY A CA 1
ATOM 550 C C . GLY A 1 68 ? 23.429 16.182 -55.102 1.00 39.47 68 GLY A C 1
ATOM 551 O O . GLY A 1 68 ? 24.330 16.961 -54.720 1.00 39.47 68 GLY A O 1
#

Radius of gyration: 27.29 Å; Cα contacts (8 Å, |Δi|>4): 7; chains: 1; bounding box: 56×23×63 Å

pLDDT: mean 73.31, std 16.71, range [39.47, 96.69]

Sequence (68 aa):
EVILNFLEDFKKETGINVPRIMVPPAPNVDLYKPKKRKRTVKSSEEEAQKKEVKKEEEIVEEAGKKKG